Protein AF-A0AAN8U1B1-F1 (afdb_monomer_lite)

Sequence (124 aa):
MLRTTASFHRNKLPAASPCLGRDKLGIKVVHVMGSLQVVSVEMTIFFLLYLLFIMMVLLAMVGDGAYDCRESRCGSYGPSIHFPFRLRHQPEYCGYPGFELSCDRENQTILKLPNSLILSVGGN

Radius of gyration: 43.29 Å; chains: 1; bounding box: 76×38×136 Å

pLDDT: mean 71.82, std 13.54, range [42.97, 90.06]

Organism: Solanum bulbocastanum (NCBI:txid147425)

InterPro domains:
  IPR025287 Wall-associated receptor kinase, galacturonan-binding domain [PF13947] (69-116)
  IPR046948 RING-H2 finger protein ATL20-22-like [PTHR46279] (44-117)

Foldseek 3Di:
DDDDDDDDDDDDDDDDDPPPPPPPVVVVVVVVCVVVVVVVVVVVVVVVVVVVVVVVVVVVVVPPPPLCQDFDALDPQGDTAAPQADEPPTDCSGHDPQRYWDADPLSWIWHQHPVRDIDTDDGD

Secondary structure (DSSP, 8-state):
------------PPP--------HHHHHHHHHHHHHHHHHHHHHHHHHHHHHHHHHHHHHH---STT----B-SSTTSPPB-TT-EETTS-GGGS-TT-EEEE-TT--EEEE-TTS-EEEE---

Structure (mmCIF, N/CA/C/O backbone):
data_AF-A0AAN8U1B1-F1
#
_entry.id   AF-A0AAN8U1B1-F1
#
loop_
_atom_site.group_PDB
_atom_site.id
_atom_site.type_symbol
_atom_site.label_atom_id
_atom_site.label_alt_id
_atom_site.label_comp_id
_atom_site.label_asym_id
_atom_site.label_entity_id
_atom_site.label_seq_id
_atom_site.pdbx_PDB_ins_code
_atom_site.Cartn_x
_atom_site.Cartn_y
_atom_site.Cartn_z
_atom_site.occupancy
_atom_site.B_iso_or_equiv
_atom_site.auth_seq_id
_atom_site.auth_comp_id
_atom_site.auth_asym_id
_atom_site.auth_atom_id
_atom_site.pdbx_PDB_model_num
ATOM 1 N N . MET A 1 1 ? 53.377 -22.076 -108.390 1.00 44.41 1 MET A N 1
ATOM 2 C CA . MET A 1 1 ? 53.620 -22.729 -107.083 1.00 44.41 1 MET A CA 1
ATOM 3 C C . MET A 1 1 ? 54.250 -21.703 -106.156 1.00 44.41 1 MET A C 1
ATOM 5 O O . MET A 1 1 ? 55.314 -21.234 -106.514 1.00 44.41 1 MET A O 1
ATOM 9 N N . LEU A 1 2 ? 53.557 -21.355 -105.063 1.00 46.38 2 LEU A N 1
ATOM 10 C CA . LEU A 1 2 ? 53.944 -20.610 -103.837 1.00 46.38 2 LEU A CA 1
ATOM 11 C C . LEU A 1 2 ? 52.740 -19.740 -103.419 1.00 46.38 2 LEU A C 1
ATOM 13 O O . LEU A 1 2 ? 52.617 -18.593 -103.820 1.00 46.38 2 LEU A O 1
ATOM 17 N N . ARG A 1 3 ? 51.642 -20.379 -102.997 1.00 43.44 3 ARG A N 1
ATOM 18 C CA . ARG A 1 3 ? 51.250 -20.659 -101.595 1.00 43.44 3 ARG A CA 1
ATOM 19 C C . ARG A 1 3 ? 51.094 -19.392 -100.744 1.00 43.44 3 ARG A C 1
ATOM 21 O O . ARG A 1 3 ? 52.061 -18.814 -100.269 1.00 43.44 3 ARG A O 1
ATOM 28 N N . THR A 1 4 ? 49.827 -19.049 -100.536 1.00 46.16 4 THR A N 1
ATOM 29 C CA . THR A 1 4 ? 49.272 -18.169 -99.508 1.00 46.16 4 THR A CA 1
ATOM 30 C C . THR A 1 4 ? 49.643 -18.644 -98.104 1.00 46.16 4 THR A C 1
ATOM 32 O O . THR A 1 4 ? 49.465 -19.816 -97.778 1.00 46.16 4 THR A O 1
ATOM 35 N N . THR A 1 5 ? 50.048 -17.718 -97.236 1.00 51.38 5 THR A N 1
ATOM 36 C CA . THR A 1 5 ? 49.991 -17.904 -95.780 1.00 51.38 5 THR A CA 1
ATOM 37 C C . THR A 1 5 ? 49.482 -16.621 -95.135 1.00 51.38 5 THR A C 1
ATOM 39 O O . THR A 1 5 ? 50.216 -15.645 -94.998 1.00 51.38 5 THR A O 1
ATOM 42 N N . ALA A 1 6 ? 48.197 -16.621 -94.777 1.00 53.66 6 ALA A N 1
ATOM 43 C CA . ALA A 1 6 ? 47.588 -15.618 -93.915 1.00 53.66 6 ALA A CA 1
ATOM 44 C C . ALA A 1 6 ? 48.126 -15.796 -92.484 1.00 53.66 6 ALA A C 1
ATOM 46 O O . ALA A 1 6 ? 48.118 -16.904 -91.946 1.00 53.66 6 ALA A O 1
ATOM 47 N N . SER A 1 7 ? 48.625 -14.715 -91.886 1.00 51.59 7 SER A N 1
ATOM 48 C CA . SER A 1 7 ? 49.204 -14.723 -90.541 1.00 51.59 7 SER A CA 1
ATOM 49 C C . SER A 1 7 ? 48.099 -14.603 -89.488 1.00 51.59 7 SER A C 1
ATOM 51 O O . SER A 1 7 ? 47.454 -13.565 -89.357 1.00 51.59 7 SER A O 1
ATOM 53 N N . PHE A 1 8 ? 47.859 -15.695 -88.761 1.00 50.66 8 PHE A N 1
ATOM 54 C CA . PHE A 1 8 ? 46.922 -15.789 -87.643 1.00 50.66 8 PHE A CA 1
ATOM 55 C C . PHE A 1 8 ? 47.671 -15.493 -86.337 1.00 50.66 8 PHE A C 1
ATOM 57 O O . PHE A 1 8 ? 48.371 -16.351 -85.794 1.00 50.66 8 PHE A O 1
ATOM 64 N N . HIS A 1 9 ? 47.554 -14.260 -85.842 1.00 48.34 9 HIS A N 1
ATOM 65 C CA . HIS A 1 9 ? 48.181 -13.836 -84.592 1.00 48.34 9 HIS A CA 1
ATOM 66 C C . HIS A 1 9 ? 47.384 -14.390 -83.396 1.00 48.34 9 HIS A C 1
ATOM 68 O O . HIS A 1 9 ? 46.285 -13.930 -83.090 1.00 48.34 9 HIS A O 1
ATOM 74 N N . ARG A 1 10 ? 47.926 -15.410 -82.714 1.00 53.75 10 ARG A N 1
ATOM 75 C CA . ARG A 1 10 ? 47.380 -15.923 -81.446 1.00 53.75 10 ARG A CA 1
ATOM 76 C C . ARG A 1 10 ? 47.721 -14.960 -80.311 1.00 53.75 10 ARG A C 1
ATOM 78 O O . ARG A 1 10 ? 48.800 -15.047 -79.730 1.00 53.75 10 ARG A O 1
ATOM 85 N N . ASN A 1 11 ? 46.778 -14.099 -79.945 1.00 42.97 11 ASN A N 1
ATOM 86 C CA . ASN A 1 11 ? 46.869 -13.353 -78.694 1.00 42.97 11 ASN A CA 1
ATOM 87 C C . ASN A 1 11 ? 46.427 -14.264 -77.542 1.00 42.97 11 ASN A C 1
ATOM 89 O O . ASN A 1 11 ? 45.273 -14.676 -77.438 1.00 42.97 11 ASN A O 1
ATOM 93 N N . LYS A 1 12 ? 47.399 -14.627 -76.707 1.00 52.34 12 LYS A N 1
ATOM 94 C CA . LYS A 1 12 ? 47.238 -15.423 -75.493 1.00 52.34 12 LYS A CA 1
ATOM 95 C C . LYS A 1 12 ? 46.607 -14.536 -74.415 1.00 52.34 12 LYS A C 1
ATOM 97 O O . LYS A 1 12 ? 47.268 -13.638 -73.908 1.00 52.34 12 LYS A O 1
ATOM 102 N N . LEU A 1 13 ? 45.329 -14.753 -74.103 1.00 55.03 13 LEU A N 1
ATOM 103 C CA . LEU A 1 13 ? 44.634 -14.028 -73.036 1.00 55.03 13 LEU A CA 1
ATOM 104 C C . LEU A 1 13 ? 45.031 -14.626 -71.668 1.00 55.03 13 LEU A C 1
ATOM 106 O O . LEU A 1 13 ? 44.957 -15.850 -71.518 1.00 55.03 13 LEU A O 1
ATOM 110 N N . PRO A 1 14 ? 45.486 -13.824 -70.688 1.00 47.62 14 PRO A N 1
ATOM 111 C CA . PRO A 1 14 ? 45.826 -14.320 -69.359 1.00 47.62 14 PRO A CA 1
ATOM 112 C C . PRO A 1 14 ? 44.566 -14.699 -68.568 1.00 47.62 14 PRO A C 1
ATOM 114 O O . PRO A 1 14 ? 43.477 -14.178 -68.804 1.00 47.62 14 PRO A O 1
ATOM 117 N N . ALA A 1 15 ? 44.740 -15.642 -67.642 1.00 55.72 15 ALA A N 1
ATOM 118 C CA . ALA A 1 15 ? 43.707 -16.201 -66.781 1.00 55.72 15 ALA A CA 1
ATOM 119 C C . ALA A 1 15 ? 42.876 -15.118 -66.069 1.00 55.72 15 ALA A C 1
ATOM 121 O O . ALA A 1 15 ? 43.420 -14.182 -65.484 1.00 55.72 15 ALA A O 1
ATOM 122 N N . ALA A 1 16 ? 41.554 -15.279 -66.092 1.00 52.78 16 ALA A N 1
ATOM 123 C CA . ALA A 1 16 ? 40.640 -14.478 -65.297 1.00 52.78 16 ALA A CA 1
ATOM 124 C C . ALA A 1 16 ? 40.750 -14.881 -63.818 1.00 52.78 16 ALA A C 1
ATOM 126 O O . ALA A 1 16 ? 40.359 -15.983 -63.439 1.00 52.78 16 ALA A O 1
ATOM 127 N N . SER A 1 17 ? 41.245 -13.973 -62.980 1.00 59.53 17 SER A N 1
ATOM 128 C CA . SER A 1 17 ? 41.019 -14.006 -61.534 1.00 59.53 17 SER A CA 1
ATOM 129 C C . SER A 1 17 ? 39.822 -13.103 -61.228 1.00 59.53 17 SER A C 1
ATOM 131 O O . SER A 1 17 ? 39.892 -11.912 -61.543 1.00 59.53 17 SER A O 1
ATOM 133 N N . PRO A 1 18 ? 38.737 -13.581 -60.598 1.00 51.53 18 PRO A N 1
ATOM 134 C CA . PRO A 1 18 ? 37.755 -12.674 -60.037 1.00 51.53 18 PRO A CA 1
ATOM 135 C C . PRO A 1 18 ? 38.333 -12.115 -58.733 1.00 51.53 18 PRO A C 1
ATOM 137 O O . PRO A 1 18 ? 38.404 -12.805 -57.717 1.00 51.53 18 PRO A O 1
ATOM 140 N N . CYS A 1 19 ? 38.759 -10.852 -58.748 1.00 56.31 19 CYS A N 1
ATOM 141 C CA . CYS A 1 19 ? 38.939 -10.098 -57.513 1.00 56.31 19 CYS A CA 1
ATOM 142 C C . CYS A 1 19 ? 37.554 -9.926 -56.873 1.00 56.31 19 CYS A C 1
ATOM 144 O O . CYS A 1 19 ? 36.811 -9.013 -57.228 1.00 56.31 19 CYS A O 1
ATOM 146 N N . LEU A 1 20 ? 37.192 -10.817 -55.944 1.00 55.53 20 LEU A N 1
ATOM 147 C CA . LEU A 1 20 ? 36.015 -10.679 -55.088 1.00 55.53 20 LEU A CA 1
ATOM 148 C C . LEU A 1 20 ? 36.280 -9.552 -54.077 1.00 55.53 20 LEU A C 1
ATOM 150 O O . LEU A 1 20 ? 36.626 -9.780 -52.916 1.00 55.53 20 LEU A O 1
ATOM 154 N N . GLY A 1 21 ? 36.180 -8.313 -54.556 1.00 52.94 21 GLY A N 1
ATOM 155 C CA . GLY A 1 21 ? 36.208 -7.111 -53.739 1.00 52.94 21 GLY A CA 1
ATOM 156 C C . GLY A 1 21 ? 34.935 -7.040 -52.913 1.00 52.94 21 GLY A C 1
ATOM 157 O O . GLY A 1 21 ? 33.970 -6.419 -53.332 1.00 52.94 21 GLY A O 1
ATOM 158 N N . ARG A 1 22 ? 34.943 -7.701 -51.751 1.00 55.88 22 ARG A N 1
ATOM 159 C CA . ARG A 1 22 ? 33.864 -7.673 -50.762 1.00 55.88 22 ARG A CA 1
ATOM 160 C C . ARG A 1 22 ? 33.616 -6.227 -50.331 1.00 55.88 22 ARG A C 1
ATOM 162 O O . ARG A 1 22 ? 34.393 -5.630 -49.584 1.00 55.88 22 ARG A O 1
ATOM 169 N N . ASP A 1 23 ? 32.537 -5.684 -50.857 1.00 57.84 23 ASP A N 1
ATOM 170 C CA . ASP A 1 23 ? 31.889 -4.407 -50.605 1.00 57.84 23 ASP A CA 1
ATOM 171 C C . ASP A 1 23 ? 31.899 -4.048 -49.108 1.00 57.84 23 ASP A C 1
ATOM 173 O O . ASP A 1 23 ? 30.987 -4.344 -48.337 1.00 57.84 23 ASP A O 1
ATOM 177 N N . LYS A 1 24 ? 32.950 -3.332 -48.677 1.00 60.81 24 LYS A N 1
ATOM 178 C CA . LYS A 1 24 ? 33.017 -2.729 -47.332 1.00 60.81 24 LYS A CA 1
ATOM 179 C C . LYS A 1 24 ? 31.830 -1.800 -47.060 1.00 60.81 24 LYS A C 1
ATOM 181 O O . LYS A 1 24 ? 31.480 -1.588 -45.902 1.00 60.81 24 LYS A O 1
ATOM 186 N N . LEU A 1 25 ? 31.222 -1.254 -48.113 1.00 59.84 25 LEU A N 1
ATOM 187 C CA . LEU A 1 25 ? 29.998 -0.465 -48.042 1.00 59.84 25 LEU A CA 1
ATOM 188 C C . LEU A 1 25 ? 28.778 -1.345 -47.732 1.00 59.84 25 LEU A C 1
ATOM 190 O O . LEU A 1 25 ? 28.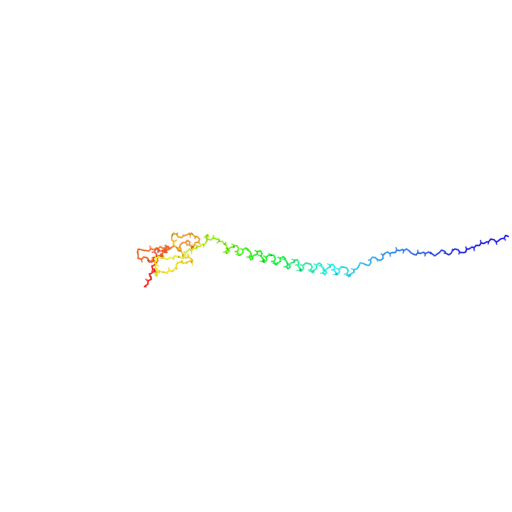000 -0.977 -46.864 1.00 59.84 25 LEU A O 1
ATOM 194 N N . GLY A 1 26 ? 28.661 -2.530 -48.340 1.00 57.22 26 GLY A N 1
ATOM 195 C CA . GLY A 1 26 ? 27.594 -3.496 -48.057 1.00 57.22 26 GLY A CA 1
ATOM 196 C C . GLY A 1 26 ? 27.634 -4.000 -46.615 1.00 57.22 26 GLY A C 1
ATOM 197 O O . GLY A 1 26 ? 26.619 -3.978 -45.933 1.00 57.22 26 GLY A O 1
ATOM 198 N N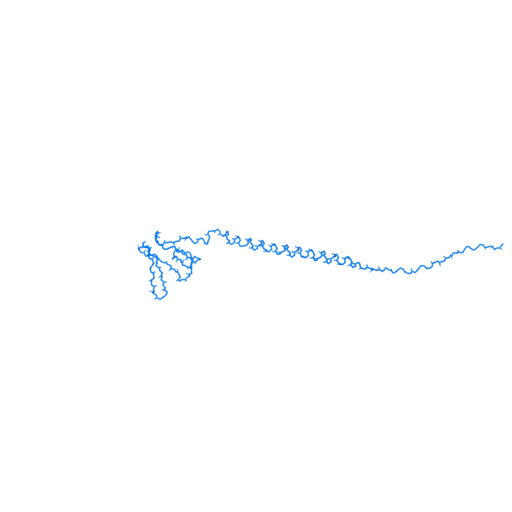 . ILE A 1 27 ? 28.818 -4.331 -46.087 1.00 66.75 27 ILE A N 1
ATOM 199 C CA . ILE A 1 27 ? 28.979 -4.748 -44.679 1.00 66.75 27 ILE A CA 1
ATOM 200 C C . ILE A 1 27 ? 28.671 -3.599 -43.709 1.00 66.75 27 ILE A C 1
ATOM 202 O O . ILE A 1 27 ? 27.996 -3.817 -42.708 1.00 66.75 27 ILE A O 1
ATOM 206 N N . LYS A 1 28 ? 29.125 -2.368 -43.991 1.00 64.88 28 LYS A N 1
ATOM 207 C CA . LYS A 1 28 ? 28.789 -1.197 -43.162 1.00 64.88 28 LYS A CA 1
ATOM 208 C C . LYS A 1 28 ? 27.299 -0.875 -43.208 1.00 64.88 28 LYS A C 1
ATOM 210 O O . LYS A 1 28 ? 26.746 -0.545 -42.173 1.00 64.88 28 LYS A O 1
ATOM 215 N N . VAL A 1 29 ? 26.646 -1.000 -44.362 1.00 61.22 29 VAL A N 1
ATOM 216 C CA . VAL A 1 29 ? 25.199 -0.783 -44.511 1.00 61.22 29 VAL A CA 1
ATOM 217 C C . VAL A 1 29 ? 24.404 -1.897 -43.831 1.00 61.22 29 VAL A C 1
ATOM 219 O O . VAL A 1 29 ? 23.441 -1.589 -43.148 1.00 61.22 29 VAL A O 1
ATOM 222 N N . VAL A 1 30 ? 24.824 -3.162 -43.919 1.00 63.78 30 VAL A N 1
ATOM 223 C CA . VAL A 1 30 ? 24.204 -4.287 -43.192 1.00 63.78 30 VAL A CA 1
ATOM 224 C C . VAL A 1 30 ? 24.414 -4.153 -41.684 1.00 63.78 30 VAL A C 1
ATOM 226 O O . VAL A 1 30 ? 23.492 -4.418 -40.924 1.00 63.78 30 VAL A O 1
ATOM 229 N N . HIS A 1 31 ? 25.579 -3.680 -41.236 1.00 65.56 31 HIS A N 1
ATOM 230 C CA . HIS A 1 31 ? 25.825 -3.396 -39.823 1.00 65.56 31 HIS A CA 1
ATOM 231 C C . HIS A 1 31 ? 25.030 -2.178 -39.344 1.00 65.56 31 HIS A C 1
ATOM 233 O O . HIS A 1 31 ? 24.457 -2.237 -38.273 1.00 65.56 31 HIS A O 1
ATOM 239 N N . VAL A 1 32 ? 24.933 -1.095 -40.123 1.00 67.44 32 VAL A N 1
ATOM 240 C CA . VAL A 1 32 ? 24.120 0.093 -39.794 1.00 67.44 32 VAL A CA 1
ATOM 241 C C . VAL A 1 32 ? 22.631 -0.234 -39.819 1.00 67.44 32 VAL A C 1
ATOM 243 O O . VAL A 1 32 ? 21.912 0.203 -38.935 1.00 67.44 32 VAL A O 1
ATOM 246 N N . MET A 1 33 ? 22.164 -1.028 -40.780 1.00 60.12 33 MET A N 1
ATOM 247 C CA . MET A 1 33 ? 20.780 -1.488 -40.861 1.00 60.12 33 MET A CA 1
ATOM 248 C C . MET A 1 33 ? 20.483 -2.488 -39.747 1.00 60.12 33 MET A C 1
ATOM 250 O O . MET A 1 33 ? 19.440 -2.379 -39.129 1.00 60.12 33 MET A O 1
ATOM 254 N N . GLY A 1 34 ? 21.424 -3.371 -39.405 1.00 59.28 34 GLY A N 1
ATOM 255 C CA . GLY A 1 34 ? 21.364 -4.231 -38.226 1.00 59.28 34 GLY A CA 1
ATOM 256 C C . GLY A 1 34 ? 21.355 -3.433 -36.924 1.00 59.28 34 GLY A C 1
ATOM 257 O O . GLY A 1 34 ? 20.534 -3.709 -36.072 1.00 59.28 34 GLY A O 1
ATOM 258 N N . SER A 1 35 ? 22.181 -2.395 -36.778 1.00 62.94 35 SER A N 1
ATOM 259 C CA . SER A 1 35 ? 22.197 -1.512 -35.606 1.00 62.94 35 SER A CA 1
ATOM 260 C C . SER A 1 35 ? 20.959 -0.617 -35.527 1.00 62.94 35 SER A C 1
ATOM 262 O O . SER A 1 35 ? 20.459 -0.404 -34.436 1.00 62.94 35 SER A O 1
ATOM 264 N N . LEU A 1 36 ? 20.434 -0.110 -36.644 1.00 60.56 36 LEU A N 1
ATOM 265 C CA . LEU A 1 36 ? 19.217 0.706 -36.689 1.00 60.56 36 LEU A CA 1
ATOM 266 C C . LEU A 1 36 ? 17.966 -0.150 -36.478 1.00 60.56 36 LEU A C 1
ATOM 268 O O . LEU A 1 36 ? 17.068 0.269 -35.755 1.00 60.56 36 LEU A O 1
ATOM 272 N N . GLN A 1 37 ? 17.930 -1.358 -37.055 1.00 65.44 37 GLN A N 1
ATOM 273 C CA . GLN A 1 37 ? 16.917 -2.361 -36.746 1.00 65.44 37 GLN A CA 1
ATOM 274 C C . GLN A 1 37 ? 17.023 -2.723 -35.272 1.00 65.44 37 GLN A C 1
ATOM 276 O O . GLN A 1 37 ? 16.053 -2.481 -34.590 1.00 65.44 37 GLN A O 1
ATOM 281 N N . VAL A 1 38 ? 18.174 -3.164 -34.744 1.00 60.59 38 VAL A N 1
ATOM 282 C CA . VAL A 1 38 ? 18.375 -3.498 -33.317 1.00 60.59 38 VAL A CA 1
ATOM 283 C C . VAL A 1 38 ? 17.982 -2.336 -32.410 1.00 60.59 38 VAL A C 1
ATOM 285 O O 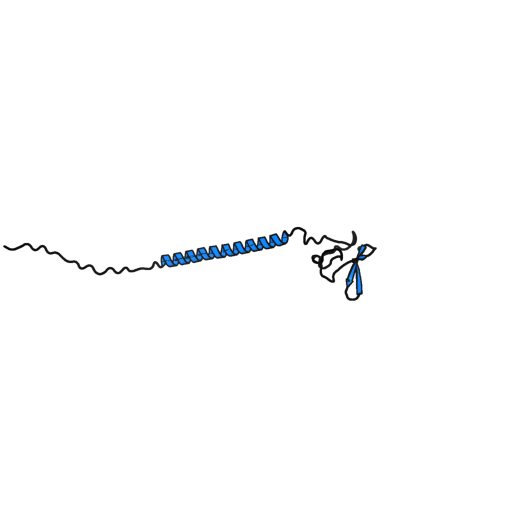. VAL A 1 38 ? 17.169 -2.540 -31.530 1.00 60.59 38 VAL A O 1
ATOM 288 N N . VAL A 1 39 ? 18.424 -1.099 -32.651 1.00 63.91 39 VAL A N 1
ATOM 289 C CA . VAL A 1 39 ? 18.000 0.059 -31.840 1.00 63.91 39 VAL A CA 1
ATOM 290 C C . VAL A 1 39 ? 16.490 0.286 -31.953 1.00 63.91 39 VAL A C 1
ATOM 292 O O . VAL A 1 39 ? 15.849 0.564 -30.949 1.00 63.91 39 VAL A O 1
ATOM 295 N N . SER A 1 40 ? 15.884 0.097 -33.126 1.00 70.44 40 SER A N 1
ATOM 296 C CA . SER A 1 40 ? 14.427 0.126 -33.268 1.00 70.44 40 SER A CA 1
ATOM 297 C C . SER A 1 40 ? 13.741 -1.046 -32.554 1.00 70.44 40 SER A C 1
ATOM 299 O O . SER A 1 40 ? 12.689 -0.833 -31.960 1.00 70.44 40 SER A O 1
ATOM 301 N N . VAL A 1 41 ? 14.298 -2.264 -32.590 1.00 74.19 41 VAL A N 1
ATOM 302 C CA . VAL A 1 41 ? 13.690 -3.465 -32.002 1.00 74.19 41 VAL A CA 1
ATOM 303 C C . VAL A 1 41 ? 13.803 -3.414 -30.485 1.00 74.19 41 VAL A C 1
ATOM 305 O O . VAL A 1 41 ? 12.797 -3.583 -29.811 1.00 74.19 41 VAL A O 1
ATOM 308 N N . GLU A 1 42 ? 14.974 -3.081 -29.945 1.00 79.38 42 GLU A N 1
ATOM 309 C CA . GLU A 1 42 ? 15.201 -2.861 -28.515 1.00 79.38 42 GLU A CA 1
ATOM 310 C C . GLU A 1 42 ? 14.243 -1.784 -27.993 1.00 79.38 42 GLU A C 1
ATOM 312 O O . GLU A 1 42 ? 13.523 -2.024 -27.029 1.00 79.38 42 GLU A O 1
ATOM 317 N N . MET A 1 43 ? 14.124 -0.638 -28.677 1.00 75.81 43 MET A N 1
ATOM 318 C CA . MET A 1 43 ? 13.191 0.425 -28.279 1.00 75.81 43 MET A CA 1
ATOM 319 C C . MET A 1 43 ? 11.726 -0.023 -28.340 1.00 75.81 43 MET A C 1
ATOM 321 O O . MET A 1 43 ? 10.953 0.308 -27.441 1.00 75.81 43 MET A O 1
ATOM 325 N N . THR A 1 44 ? 11.332 -0.812 -29.347 1.00 80.88 44 THR A N 1
ATOM 326 C CA . THR A 1 44 ? 9.982 -1.397 -29.386 1.00 80.88 44 THR A CA 1
ATOM 327 C C . THR A 1 44 ? 9.766 -2.433 -28.287 1.00 80.88 44 THR A C 1
ATOM 329 O O . THR A 1 44 ? 8.691 -2.457 -27.703 1.00 80.88 44 THR A O 1
ATOM 332 N N . ILE A 1 45 ? 10.772 -3.244 -27.948 1.00 85.31 45 ILE A N 1
ATOM 333 C CA . ILE A 1 45 ? 10.705 -4.226 -26.861 1.00 85.31 45 ILE A CA 1
ATOM 334 C C . ILE A 1 45 ? 10.556 -3.495 -25.526 1.00 85.31 45 ILE A C 1
ATOM 336 O O . ILE A 1 45 ? 9.630 -3.799 -24.781 1.00 85.31 45 ILE A O 1
ATOM 340 N N . PHE A 1 46 ? 11.383 -2.484 -25.243 1.00 85.12 46 PHE A N 1
ATOM 341 C CA . PHE A 1 46 ? 11.251 -1.653 -24.043 1.00 85.12 46 PHE A CA 1
ATOM 342 C C . PHE A 1 46 ? 9.882 -0.971 -23.966 1.00 85.12 46 PHE A C 1
ATOM 344 O O . PHE A 1 46 ? 9.264 -0.970 -22.904 1.00 85.12 46 PHE A O 1
ATOM 351 N N . PHE A 1 47 ? 9.376 -0.438 -25.081 1.00 84.12 47 PHE A N 1
ATOM 352 C CA . PHE A 1 47 ? 8.049 0.172 -25.139 1.00 84.12 47 PHE A CA 1
ATOM 353 C C . PHE A 1 47 ? 6.925 -0.844 -24.881 1.00 84.12 47 PHE A C 1
ATOM 355 O O . PHE A 1 47 ? 6.018 -0.563 -24.103 1.00 84.12 47 PHE A O 1
ATOM 362 N N . LEU A 1 48 ? 6.998 -2.042 -25.468 1.00 84.56 48 LEU A N 1
ATOM 363 C CA . LEU A 1 48 ? 6.033 -3.122 -25.237 1.00 84.56 48 LEU A CA 1
ATOM 364 C C . LEU A 1 48 ? 6.081 -3.634 -23.792 1.00 84.56 48 LEU A C 1
ATOM 366 O O . LEU A 1 48 ? 5.031 -3.848 -23.192 1.00 84.56 48 LEU A O 1
ATOM 370 N N . LEU A 1 49 ? 7.276 -3.782 -23.214 1.00 88.69 49 LEU A N 1
ATOM 371 C CA . LEU A 1 49 ? 7.459 -4.145 -21.806 1.00 88.69 49 LEU A CA 1
ATOM 372 C C . LEU A 1 49 ? 6.898 -3.066 -20.874 1.00 88.69 49 LEU A C 1
ATOM 374 O O . LEU A 1 49 ? 6.233 -3.390 -19.893 1.00 88.69 49 LEU A O 1
ATOM 378 N N . TYR A 1 50 ? 7.116 -1.790 -21.199 1.00 88.31 50 TYR A N 1
ATOM 379 C CA . TYR A 1 50 ? 6.556 -0.669 -20.452 1.00 88.31 50 TYR A CA 1
ATOM 380 C C . TYR A 1 50 ? 5.026 -0.639 -20.537 1.00 88.31 50 TYR A C 1
ATOM 382 O O . TYR A 1 50 ? 4.362 -0.539 -19.508 1.00 88.31 50 TYR A O 1
ATOM 390 N N . LEU A 1 51 ? 4.445 -0.800 -21.732 1.00 86.56 51 LEU A N 1
ATOM 391 C CA . LEU A 1 51 ? 2.992 -0.893 -21.893 1.00 86.56 51 LEU A CA 1
ATOM 392 C C . LEU A 1 51 ? 2.408 -2.093 -21.141 1.00 86.56 51 LEU A C 1
ATOM 394 O O . LEU A 1 51 ? 1.384 -1.945 -20.480 1.00 86.56 51 LEU A O 1
ATOM 398 N N . LEU A 1 52 ? 3.063 -3.258 -21.185 1.00 88.94 52 LEU A N 1
ATOM 399 C CA . LEU A 1 52 ? 2.648 -4.435 -20.423 1.00 88.94 52 LEU A CA 1
ATOM 400 C C . LEU A 1 52 ? 2.677 -4.160 -18.914 1.00 88.94 52 LEU A C 1
ATOM 402 O O . LEU A 1 52 ? 1.726 -4.496 -18.216 1.00 88.94 52 LEU A O 1
ATOM 406 N N . PHE A 1 53 ? 3.729 -3.509 -18.414 1.00 90.06 53 PHE A N 1
ATOM 407 C CA . PHE A 1 53 ? 3.833 -3.120 -17.009 1.00 90.06 53 PHE A CA 1
ATOM 408 C C . PHE A 1 53 ? 2.705 -2.165 -16.597 1.00 90.06 53 PHE A C 1
ATOM 410 O O . PHE A 1 53 ? 2.043 -2.401 -15.588 1.00 90.06 53 PHE A O 1
ATOM 417 N N . ILE A 1 54 ? 2.425 -1.139 -17.407 1.00 88.44 54 ILE A N 1
ATOM 418 C CA . ILE A 1 54 ? 1.306 -0.217 -17.174 1.00 88.44 54 ILE A CA 1
ATOM 419 C C . ILE A 1 54 ? -0.032 -0.960 -17.188 1.00 88.44 54 ILE A C 1
ATOM 421 O O . ILE A 1 54 ? -0.856 -0.715 -16.314 1.00 88.44 54 ILE A O 1
ATOM 425 N N . MET A 1 55 ? -0.243 -1.898 -18.115 1.00 86.25 55 MET A N 1
ATOM 426 C CA . MET A 1 55 ? -1.457 -2.719 -18.158 1.00 86.25 55 MET A CA 1
ATOM 427 C C . MET A 1 55 ? -1.606 -3.604 -16.920 1.00 86.25 55 MET A C 1
ATOM 429 O O . MET A 1 55 ? -2.713 -3.724 -16.413 1.00 86.25 55 MET A O 1
ATOM 433 N N . MET A 1 56 ? -0.518 -4.184 -16.404 1.00 85.94 56 MET A N 1
ATOM 434 C CA . MET A 1 56 ? -0.533 -4.976 -15.167 1.00 85.94 56 MET A CA 1
ATOM 435 C C . MET A 1 56 ? -0.856 -4.120 -13.941 1.00 85.94 56 MET A C 1
ATOM 437 O O . MET A 1 56 ? -1.659 -4.529 -13.106 1.00 85.94 56 MET A O 1
ATOM 441 N N . VAL A 1 57 ? -0.271 -2.922 -13.846 1.00 86.12 57 VAL A N 1
ATOM 442 C CA . VAL A 1 57 ? -0.593 -1.956 -12.786 1.00 86.12 57 VAL A CA 1
ATOM 443 C C . VAL A 1 57 ? -2.047 -1.509 -12.907 1.00 86.12 57 VAL A C 1
ATOM 445 O O . VAL A 1 57 ? -2.773 -1.533 -11.923 1.00 86.12 57 VAL A O 1
ATOM 448 N N . LEU A 1 58 ? -2.509 -1.169 -14.110 1.00 83.06 58 LEU A N 1
ATOM 449 C CA . LEU A 1 58 ? -3.894 -0.777 -14.344 1.00 83.06 58 LEU A CA 1
ATOM 450 C C . LEU A 1 58 ? -4.862 -1.913 -13.989 1.00 83.06 58 LEU A C 1
ATOM 452 O O . LEU A 1 58 ? -5.850 -1.656 -13.315 1.00 83.06 58 LEU A O 1
ATOM 456 N N . LEU A 1 59 ? -4.559 -3.164 -14.355 1.00 78.88 59 LEU A N 1
ATOM 457 C CA . LEU A 1 59 ? -5.349 -4.335 -13.958 1.00 78.88 59 LEU A CA 1
ATOM 458 C C . LEU A 1 59 ? -5.380 -4.526 -12.438 1.00 78.88 59 LEU A C 1
ATOM 460 O O . LEU A 1 59 ? -6.434 -4.836 -11.896 1.00 78.88 59 LEU A O 1
ATOM 464 N N . ALA A 1 60 ? -4.250 -4.335 -11.753 1.00 73.38 60 ALA A N 1
ATOM 465 C CA . ALA A 1 60 ? -4.180 -4.433 -10.296 1.00 73.38 60 ALA A CA 1
ATOM 466 C C . ALA A 1 60 ? -5.035 -3.359 -9.599 1.00 73.38 60 ALA A C 1
ATOM 468 O O . ALA A 1 60 ? -5.578 -3.605 -8.527 1.00 73.38 60 ALA A O 1
ATOM 469 N N . MET A 1 61 ? -5.186 -2.189 -10.226 1.00 65.75 61 MET A N 1
ATOM 470 C CA . MET A 1 61 ? -6.028 -1.090 -9.737 1.00 65.75 61 MET A CA 1
ATOM 471 C C . MET A 1 61 ? -7.503 -1.244 -10.158 1.00 65.75 61 MET A C 1
ATOM 473 O O . MET A 1 61 ? -8.385 -0.721 -9.487 1.00 65.75 61 MET A O 1
ATOM 477 N N . VAL A 1 62 ? -7.778 -1.975 -11.247 1.00 66.12 62 VAL A N 1
ATOM 478 C CA . VAL A 1 62 ? -9.120 -2.329 -11.767 1.00 66.12 62 VAL A CA 1
ATOM 479 C C . VAL A 1 62 ? -9.626 -3.652 -11.154 1.00 66.12 62 VAL A C 1
ATOM 481 O O . VAL A 1 62 ? -10.541 -4.296 -11.663 1.00 66.12 62 VAL A O 1
ATOM 484 N N . GLY A 1 63 ? -9.056 -4.067 -10.020 1.00 58.03 63 GLY A N 1
ATOM 485 C CA . GLY A 1 63 ? -9.606 -5.129 -9.185 1.00 58.03 63 GLY A CA 1
ATOM 486 C C . GLY A 1 63 ? -10.935 -4.692 -8.571 1.00 58.03 63 GLY A C 1
ATOM 487 O O . GLY A 1 63 ? -10.960 -4.007 -7.553 1.00 58.03 63 GLY A O 1
ATOM 488 N N . ASP A 1 64 ? -12.027 -5.094 -9.214 1.00 55.81 64 ASP A N 1
ATOM 489 C CA . ASP A 1 64 ? -13.405 -4.897 -8.771 1.00 55.81 64 ASP A CA 1
ATOM 490 C C . ASP A 1 64 ? -13.606 -5.409 -7.334 1.00 55.81 64 ASP A C 1
ATOM 492 O O . ASP A 1 64 ? -13.463 -6.602 -7.066 1.00 55.81 64 ASP A O 1
ATOM 496 N N . GLY A 1 65 ? -13.888 -4.489 -6.403 1.00 54.66 65 GLY A N 1
ATOM 497 C CA . GLY A 1 65 ? -14.615 -4.705 -5.142 1.00 54.66 65 GLY A CA 1
ATOM 498 C C . GLY A 1 65 ? -14.053 -5.671 -4.087 1.00 54.66 65 GLY A C 1
ATOM 499 O O . GLY A 1 65 ? -14.537 -5.665 -2.958 1.00 54.66 65 GLY A O 1
ATOM 500 N N . ALA A 1 66 ? -13.043 -6.489 -4.387 1.00 53.19 66 ALA A N 1
ATOM 501 C CA . ALA A 1 66 ? -12.547 -7.516 -3.469 1.00 53.19 66 ALA A CA 1
ATOM 502 C C . ALA A 1 66 ? -11.611 -6.960 -2.384 1.00 53.19 66 ALA A C 1
ATOM 504 O O . ALA A 1 66 ? -11.423 -7.603 -1.359 1.00 53.19 66 ALA A O 1
ATOM 505 N N . TYR A 1 67 ? -11.062 -5.759 -2.583 1.00 56.59 67 TYR A N 1
ATOM 506 C CA . TYR A 1 67 ? -10.227 -5.042 -1.609 1.00 56.59 67 TYR A CA 1
ATOM 507 C C . TYR A 1 67 ? -10.879 -3.752 -1.115 1.00 56.59 67 TYR A C 1
ATOM 509 O O . TYR A 1 67 ? -10.199 -2.899 -0.547 1.00 56.59 67 TYR A O 1
ATOM 517 N N . ASP A 1 68 ? -12.186 -3.587 -1.338 1.00 65.00 68 ASP A N 1
ATOM 518 C CA . ASP A 1 68 ? -12.878 -2.382 -0.906 1.00 65.00 68 ASP A CA 1
ATOM 519 C C . ASP A 1 68 ? -13.140 -2.470 0.600 1.00 65.00 68 ASP A C 1
ATOM 521 O O . ASP A 1 68 ? -14.148 -2.988 1.092 1.00 65.00 68 ASP A O 1
ATOM 525 N N . CYS A 1 69 ? -12.141 -2.042 1.365 1.00 72.31 69 CYS A N 1
ATOM 526 C CA . CYS A 1 69 ? -12.245 -1.896 2.801 1.00 72.31 69 CYS A CA 1
ATOM 527 C C . CYS A 1 69 ? -13.154 -0.713 3.077 1.00 72.31 69 CYS A C 1
ATOM 529 O O . CYS A 1 69 ? -12.702 0.426 3.194 1.00 72.31 69 CYS A O 1
ATOM 531 N N . ARG A 1 70 ? -14.458 -1.000 3.146 1.00 73.56 70 ARG A N 1
ATOM 532 C CA . ARG A 1 70 ? -15.468 0.024 3.380 1.00 73.56 70 ARG A CA 1
ATOM 533 C C . ARG A 1 70 ? -15.098 0.824 4.619 1.00 73.56 70 ARG A C 1
ATOM 535 O O . ARG A 1 70 ? -14.870 0.239 5.682 1.00 73.56 70 ARG A O 1
ATOM 542 N N . GLU A 1 71 ? -15.071 2.144 4.458 1.00 75.19 71 GLU A N 1
ATOM 543 C CA . GLU A 1 71 ? -14.797 3.063 5.551 1.00 75.19 71 GLU A CA 1
ATOM 544 C C . GLU A 1 71 ? -15.760 2.761 6.705 1.00 75.19 71 GLU A C 1
ATOM 546 O O . GLU A 1 71 ? -16.984 2.721 6.543 1.00 75.19 71 GLU A O 1
ATOM 551 N N . SER A 1 72 ? -15.192 2.462 7.866 1.00 82.06 72 SER A N 1
ATOM 552 C CA . SER A 1 72 ? -15.933 1.954 9.014 1.00 82.06 72 SER A CA 1
ATOM 553 C C . SER A 1 72 ? -15.684 2.824 10.230 1.00 82.06 72 SER A C 1
ATOM 555 O O . SER A 1 72 ? -14.587 3.341 10.417 1.00 82.06 72 SER A O 1
ATOM 557 N N . ARG A 1 73 ? -16.707 2.981 11.064 1.00 87.00 73 ARG A N 1
ATOM 558 C CA . ARG A 1 73 ? -16.675 3.810 12.270 1.00 87.00 73 ARG A CA 1
ATOM 559 C C . ARG A 1 73 ? -17.662 3.243 13.288 1.00 87.00 73 ARG A C 1
ATOM 561 O O . ARG A 1 73 ? -18.707 2.733 12.890 1.00 87.00 73 ARG A O 1
ATOM 568 N N . CYS A 1 74 ? -17.341 3.323 14.579 1.00 85.06 74 CYS A N 1
ATOM 569 C CA . CYS A 1 74 ? -18.233 2.841 15.643 1.00 85.06 74 CYS A CA 1
ATOM 570 C C . CYS A 1 74 ? -19.427 3.773 15.893 1.00 85.06 74 CYS A C 1
ATOM 572 O O . CYS A 1 74 ? -20.497 3.312 16.274 1.00 85.06 74 CYS A O 1
ATOM 574 N N . GLY A 1 75 ? -19.268 5.072 15.636 1.00 83.69 75 GLY A N 1
ATOM 575 C CA . GLY A 1 75 ? -20.325 6.072 15.767 1.00 83.69 75 GLY A CA 1
ATOM 576 C C . GLY A 1 75 ? -20.191 7.176 14.725 1.00 83.69 75 GLY A C 1
ATOM 577 O O . GLY A 1 75 ? -19.146 7.312 14.089 1.00 83.69 75 GLY A O 1
ATOM 578 N N . SER A 1 76 ? -21.240 7.986 14.561 1.00 82.44 76 SER A N 1
ATOM 579 C CA . SER A 1 76 ? -21.262 9.091 13.587 1.00 82.44 76 SER A CA 1
ATOM 580 C C . SER A 1 76 ? -20.131 10.101 13.800 1.00 82.44 76 SER A C 1
ATOM 582 O O . SER A 1 76 ? -19.583 10.608 12.824 1.00 82.44 76 SER A O 1
ATOM 584 N N . TYR A 1 77 ? -19.756 10.329 15.063 1.00 81.81 77 TYR A N 1
ATOM 585 C CA . TYR A 1 77 ? -18.667 11.216 15.490 1.00 81.81 77 TYR A CA 1
ATOM 586 C C . TYR A 1 77 ? -17.386 10.458 15.878 1.00 81.81 77 TYR A C 1
ATOM 588 O O . TYR A 1 77 ? -16.446 11.046 16.404 1.00 81.81 77 TYR A O 1
ATOM 596 N N . GLY A 1 78 ? -17.349 9.140 15.663 1.00 79.62 78 GLY A N 1
ATOM 597 C CA . GLY A 1 78 ? -16.172 8.325 15.947 1.00 79.62 78 GLY A CA 1
ATOM 598 C C . GLY A 1 78 ? -15.067 8.528 14.905 1.00 79.62 78 GLY A C 1
ATOM 599 O O . GLY A 1 78 ? -15.347 8.981 13.790 1.00 79.62 78 GLY A O 1
ATOM 600 N N . PRO A 1 79 ? -13.813 8.171 15.234 1.00 84.38 79 PRO A N 1
ATOM 601 C CA . PRO A 1 79 ? -12.725 8.200 14.267 1.00 84.38 79 PRO A CA 1
ATOM 602 C C . PRO A 1 79 ? -13.020 7.250 13.103 1.00 84.38 79 PRO A C 1
ATOM 604 O O . PRO A 1 79 ? -13.590 6.170 13.287 1.00 84.38 79 PRO A O 1
ATOM 607 N N . SER A 1 80 ? -12.611 7.656 11.904 1.00 84.94 80 SER A N 1
ATOM 608 C CA . SER A 1 80 ? -12.649 6.772 10.747 1.00 84.94 80 SER A CA 1
ATOM 609 C C . SER A 1 80 ? -11.565 5.704 10.873 1.00 84.94 80 SER A C 1
ATOM 611 O O . SER A 1 80 ? -10.416 6.005 11.210 1.00 84.94 80 SER A O 1
ATOM 613 N N . ILE A 1 81 ? -11.938 4.445 10.658 1.00 86.56 81 ILE A N 1
ATOM 614 C CA . ILE A 1 81 ? -11.048 3.296 10.815 1.00 86.56 81 ILE A CA 1
ATOM 615 C C . ILE A 1 81 ? -10.453 2.961 9.454 1.00 86.56 81 ILE A C 1
ATOM 617 O O . ILE A 1 81 ? -11.169 2.600 8.518 1.00 86.56 81 ILE A O 1
ATOM 621 N N . HIS A 1 82 ? -9.130 3.062 9.385 1.00 81.94 82 HIS A N 1
ATOM 622 C CA . HIS A 1 82 ? -8.328 2.770 8.208 1.00 81.94 82 HIS A CA 1
ATOM 623 C C . HIS A 1 82 ? -7.189 1.816 8.562 1.00 81.94 82 HIS A C 1
ATOM 625 O O . HIS A 1 82 ? -6.786 1.700 9.726 1.00 81.94 82 HIS A O 1
ATOM 631 N N . PHE A 1 83 ? -6.619 1.200 7.528 1.00 81.12 83 PHE A N 1
ATOM 632 C CA . PHE A 1 83 ? -5.390 0.423 7.629 1.00 81.12 83 PHE A CA 1
ATOM 633 C C . PHE A 1 83 ? -4.312 1.203 8.413 1.00 81.12 83 PHE A C 1
ATOM 635 O O . PHE A 1 83 ? -4.115 2.391 8.145 1.00 81.12 83 PHE A O 1
ATOM 642 N N . PRO A 1 84 ? -3.600 0.583 9.373 1.00 77.50 84 PRO A N 1
ATOM 643 C CA . PRO A 1 84 ? -3.506 -0.855 9.658 1.00 77.50 84 PRO A CA 1
ATOM 644 C C . PRO A 1 84 ? -4.623 -1.434 10.541 1.00 77.50 84 PRO A C 1
ATOM 646 O O . PRO A 1 84 ? -4.624 -2.641 10.788 1.00 77.50 84 PRO A O 1
ATOM 649 N N . PHE A 1 85 ? -5.546 -0.604 11.033 1.00 86.81 85 PHE A N 1
ATOM 650 C CA . PHE A 1 85 ? -6.610 -1.020 11.941 1.00 86.81 85 PHE A CA 1
ATOM 651 C C . PHE A 1 85 ? -7.828 -1.541 11.179 1.00 86.81 85 PHE A C 1
ATOM 653 O O . PHE A 1 85 ? -8.202 -1.003 10.139 1.00 86.81 85 PHE A O 1
ATOM 660 N N . ARG A 1 86 ? -8.487 -2.559 11.737 1.00 86.62 86 ARG A N 1
ATOM 661 C CA . ARG A 1 86 ? -9.752 -3.091 11.206 1.00 86.62 86 ARG A CA 1
ATOM 662 C C . ARG A 1 86 ? -10.715 -3.431 12.327 1.00 86.62 86 ARG A C 1
ATOM 664 O O . ARG A 1 86 ? -10.277 -3.775 13.420 1.00 86.62 86 ARG A O 1
ATOM 671 N N . LEU A 1 87 ? -12.021 -3.411 12.079 1.00 86.06 87 LEU A N 1
ATOM 672 C CA . LEU A 1 87 ? -12.966 -4.024 13.016 1.00 86.06 87 LEU A CA 1
ATOM 673 C C . LEU A 1 87 ? -12.962 -5.544 12.876 1.00 86.06 87 LEU A C 1
ATOM 675 O O . LEU A 1 87 ? -12.714 -6.091 11.804 1.00 86.06 87 LEU A O 1
ATOM 679 N N . ARG A 1 88 ? -13.346 -6.230 13.954 1.00 81.50 88 ARG A N 1
ATOM 680 C CA . ARG A 1 88 ? -13.553 -7.690 13.960 1.00 81.50 88 ARG A CA 1
ATOM 681 C C . ARG A 1 88 ? -14.462 -8.204 12.836 1.00 81.50 88 ARG A C 1
ATOM 683 O O . ARG A 1 88 ? -14.280 -9.329 12.395 1.00 81.50 88 ARG A O 1
ATOM 690 N N . HIS A 1 89 ? -15.427 -7.403 12.385 1.00 80.88 89 HIS A N 1
ATOM 691 C CA . HIS A 1 89 ? -16.348 -7.769 11.304 1.00 80.88 89 HIS A CA 1
ATOM 692 C C . HIS A 1 89 ? -15.815 -7.444 9.897 1.00 80.88 89 HIS A C 1
ATOM 694 O O . HIS A 1 89 ? -16.484 -7.749 8.914 1.00 80.88 89 HIS A O 1
ATOM 700 N N . GLN A 1 90 ? -14.666 -6.768 9.778 1.00 80.44 90 GLN A N 1
ATOM 701 C CA . GLN A 1 90 ? -14.020 -6.516 8.492 1.00 80.44 90 GLN A CA 1
ATOM 702 C C . GLN A 1 90 ? -13.108 -7.689 8.102 1.00 80.44 90 GLN A C 1
ATOM 704 O O . GLN A 1 90 ? -12.516 -8.322 8.985 1.00 80.44 90 GLN A O 1
ATOM 709 N N . PRO A 1 91 ? -12.950 -7.949 6.793 1.00 80.88 91 PRO A N 1
ATOM 710 C CA . PRO A 1 91 ? -12.061 -8.987 6.284 1.00 80.88 91 PRO A CA 1
ATOM 711 C C . PRO A 1 91 ? -10.611 -8.818 6.751 1.00 80.88 91 PRO A C 1
ATOM 713 O O . PRO A 1 91 ? -10.152 -7.700 6.992 1.00 80.88 91 PRO A O 1
ATOM 716 N N . GLU A 1 92 ? -9.862 -9.919 6.830 1.00 80.94 92 GLU A N 1
ATOM 717 C CA . GLU A 1 92 ? -8.459 -9.891 7.273 1.00 80.94 92 GLU A CA 1
ATOM 718 C C . GLU A 1 92 ? -7.554 -9.056 6.363 1.00 80.94 92 GLU A C 1
ATOM 720 O O . GLU A 1 92 ? -6.612 -8.440 6.843 1.00 80.94 92 GLU A O 1
ATOM 725 N N . TYR A 1 93 ? -7.862 -8.954 5.068 1.00 79.25 93 TYR A N 1
ATOM 726 C CA . TYR A 1 93 ? -7.089 -8.117 4.148 1.00 79.25 93 TYR A CA 1
ATOM 727 C C . TYR A 1 93 ? -7.237 -6.607 4.414 1.00 79.25 93 TYR A C 1
ATOM 729 O O . TYR A 1 93 ? -6.467 -5.824 3.866 1.00 79.25 93 TYR A O 1
ATOM 737 N N . CYS A 1 94 ? -8.185 -6.184 5.262 1.00 81.88 94 CYS A N 1
ATOM 738 C CA . CYS A 1 94 ? -8.409 -4.775 5.594 1.00 81.88 94 CYS A CA 1
ATOM 739 C C . CYS A 1 94 ? -7.581 -4.246 6.769 1.00 81.88 94 CYS A C 1
ATOM 741 O O . CYS A 1 94 ? -7.641 -3.056 7.067 1.00 81.88 94 CYS A O 1
ATOM 743 N N . GLY A 1 95 ? -6.797 -5.090 7.440 1.00 82.31 95 GLY A N 1
ATOM 744 C CA . GLY A 1 95 ? -5.952 -4.648 8.547 1.00 82.31 95 GLY A CA 1
ATOM 745 C C . GLY A 1 95 ? -5.093 -5.764 9.118 1.00 82.31 95 GLY A C 1
ATOM 746 O O . GLY A 1 95 ? -5.359 -6.946 8.917 1.00 82.31 95 GLY A O 1
ATOM 747 N N . TYR A 1 96 ? -4.054 -5.397 9.860 1.00 83.88 96 TYR A N 1
ATOM 748 C CA . TYR A 1 96 ? -3.124 -6.384 10.397 1.00 83.88 96 TYR A CA 1
ATOM 749 C C . TYR A 1 96 ? -3.752 -7.209 11.533 1.00 83.88 96 TYR A C 1
ATOM 751 O O . TYR A 1 96 ? -4.486 -6.668 12.371 1.00 83.88 96 TYR A O 1
ATOM 759 N N . PRO A 1 97 ? -3.429 -8.513 11.636 1.00 80.75 97 PRO A N 1
ATOM 760 C CA . PRO A 1 97 ? -3.723 -9.282 12.839 1.00 80.75 97 PRO A CA 1
ATOM 761 C C . PRO A 1 97 ? -3.093 -8.596 14.064 1.00 80.75 97 PRO A C 1
ATOM 763 O O . PRO A 1 97 ? -1.938 -8.179 14.030 1.00 80.75 97 PRO A O 1
ATOM 766 N N . GLY A 1 98 ? -3.869 -8.449 15.141 1.00 80.81 98 GLY A N 1
ATOM 767 C CA . GLY A 1 98 ? -3.452 -7.741 16.362 1.00 80.81 98 GLY A CA 1
ATOM 768 C C . GLY A 1 98 ? -3.810 -6.249 16.412 1.00 80.81 98 GLY A C 1
ATOM 769 O O . GLY A 1 98 ? -3.746 -5.663 17.488 1.00 80.81 98 GLY A O 1
ATOM 770 N N . PHE A 1 99 ? -4.263 -5.656 15.302 1.00 84.56 99 PHE A N 1
ATOM 771 C CA . PHE A 1 99 ? -4.787 -4.280 15.232 1.00 84.56 99 PHE A CA 1
ATOM 772 C C . PHE A 1 99 ? -6.320 -4.258 15.101 1.00 84.56 99 PHE A C 1
ATOM 774 O O . PHE A 1 99 ? -6.907 -3.377 14.469 1.00 84.56 99 PHE A O 1
ATOM 781 N N . GLU A 1 100 ? -6.981 -5.261 15.682 1.00 86.06 100 GLU A N 1
ATOM 782 C CA . GLU A 1 100 ? -8.434 -5.392 15.641 1.00 86.06 100 GLU A CA 1
ATOM 783 C C . GLU A 1 100 ? -9.108 -4.478 16.671 1.00 86.06 100 GLU A C 1
ATOM 785 O O . GLU A 1 100 ? -8.841 -4.542 17.874 1.00 86.06 100 GLU A O 1
ATOM 790 N N . LEU A 1 101 ? -10.037 -3.668 16.180 1.00 87.88 101 LEU A N 1
ATOM 791 C CA . LEU A 1 101 ? -10.875 -2.767 16.951 1.00 87.88 101 LEU A CA 1
ATOM 792 C C . LEU A 1 101 ? -12.241 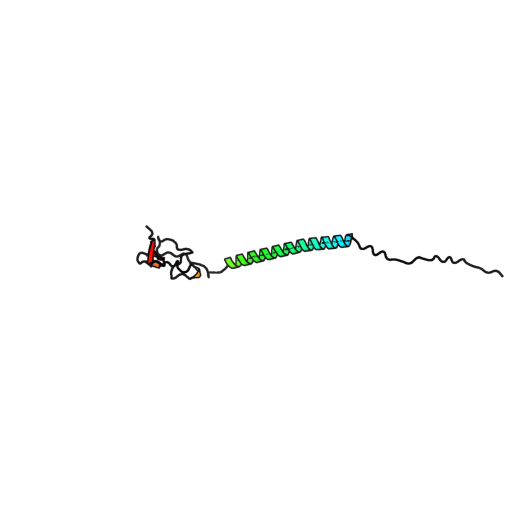-3.402 17.245 1.00 87.88 101 LEU A C 1
ATOM 794 O O . LEU A 1 101 ? -12.748 -4.254 16.505 1.00 87.88 101 LEU A O 1
ATOM 798 N N . SER A 1 102 ? -12.858 -2.945 18.329 1.00 86.75 102 SER A N 1
ATOM 799 C CA . SER A 1 102 ? -14.231 -3.271 18.722 1.00 86.75 102 SER A CA 1
ATOM 800 C C . SER A 1 102 ? -14.978 -2.004 19.127 1.00 86.75 102 SER A C 1
ATOM 802 O O . SER A 1 102 ? -14.354 -1.050 19.579 1.00 86.75 102 SER A O 1
ATOM 804 N N . CYS A 1 103 ? -16.298 -1.992 18.967 1.00 87.56 103 CYS A N 1
ATOM 805 C CA . CYS A 1 103 ? -17.134 -0.889 19.428 1.00 87.56 103 CYS A CA 1
ATOM 806 C C . CYS A 1 103 ? -17.711 -1.219 20.802 1.00 87.56 103 CYS A C 1
ATOM 808 O O . CYS A 1 103 ? -18.194 -2.336 21.006 1.00 87.56 103 CYS A O 1
ATOM 810 N N . ASP A 1 104 ? -17.661 -0.264 21.727 1.00 84.94 104 ASP A N 1
ATOM 811 C CA . ASP A 1 104 ? -18.377 -0.380 23.000 1.00 84.94 104 ASP A CA 1
ATOM 812 C C . ASP A 1 104 ? -19.848 0.062 22.862 1.00 84.94 104 ASP A C 1
ATOM 814 O O . ASP A 1 104 ? -20.257 0.595 21.829 1.00 84.94 104 ASP A O 1
ATOM 818 N N . ARG A 1 105 ? -20.654 -0.133 23.913 1.00 83.38 105 ARG A N 1
ATOM 819 C CA . ARG A 1 105 ? -22.070 0.263 23.996 1.00 83.38 105 ARG A CA 1
ATOM 820 C C . ARG A 1 105 ? -22.297 1.757 23.778 1.00 83.38 105 ARG A C 1
ATOM 822 O O . ARG A 1 105 ? -23.369 2.142 23.330 1.00 83.38 105 ARG A O 1
ATOM 829 N N . GLU A 1 106 ? -21.295 2.579 24.070 1.00 82.31 106 GLU A N 1
ATOM 830 C CA . GLU A 1 106 ? -21.312 4.027 23.839 1.00 82.31 106 GLU A CA 1
ATOM 831 C C . GLU A 1 106 ? -20.834 4.414 22.424 1.00 82.31 106 GLU A C 1
ATOM 833 O O . GLU A 1 106 ? -20.543 5.579 22.164 1.00 82.31 106 GLU A O 1
ATOM 838 N N . ASN A 1 107 ? -20.716 3.452 21.495 1.00 83.19 107 ASN A N 1
ATOM 839 C CA . ASN A 1 107 ? -20.177 3.644 20.141 1.00 83.19 107 ASN A CA 1
ATOM 840 C C . ASN A 1 107 ? -18.737 4.198 20.108 1.00 83.19 107 ASN A C 1
ATOM 842 O O . ASN A 1 107 ? -18.295 4.772 19.108 1.00 83.19 107 ASN A O 1
ATOM 846 N N . GLN A 1 108 ? -17.978 3.994 21.186 1.00 84.00 108 GLN A N 1
ATOM 847 C CA . GLN A 1 108 ? -16.564 4.351 21.263 1.00 84.00 108 GLN A CA 1
ATOM 848 C C . GLN A 1 108 ? -15.690 3.280 20.610 1.00 84.00 108 GLN A C 1
ATOM 850 O O . GLN A 1 108 ? -16.015 2.090 20.633 1.00 84.00 108 GLN A O 1
ATOM 855 N N . THR A 1 109 ? -14.565 3.706 20.033 1.00 87.25 109 THR A N 1
ATOM 856 C CA . THR A 1 109 ? -13.626 2.799 19.360 1.00 87.25 109 THR A CA 1
ATOM 857 C C . THR A 1 109 ? -12.638 2.238 20.374 1.00 87.25 109 THR A C 1
ATOM 859 O O . THR A 1 109 ? -11.904 3.003 20.997 1.00 87.25 109 THR A O 1
ATOM 862 N N . ILE A 1 110 ? -12.615 0.913 20.528 1.00 86.56 110 ILE A N 1
ATOM 863 C CA . ILE A 1 110 ? -11.799 0.198 21.511 1.00 86.56 110 ILE A CA 1
ATOM 864 C C . ILE A 1 110 ? -10.712 -0.622 20.819 1.00 86.56 110 ILE A C 1
ATOM 866 O O . ILE A 1 110 ? -11.018 -1.515 20.024 1.00 86.56 110 ILE A O 1
ATOM 870 N N . LEU A 1 111 ? -9.453 -0.385 21.188 1.00 84.12 111 LEU A N 1
ATOM 871 C CA . LEU A 1 111 ? -8.295 -1.172 20.767 1.00 84.12 111 LEU A CA 1
ATOM 872 C C . LEU A 1 111 ? -7.799 -2.040 21.932 1.00 84.12 111 LEU A C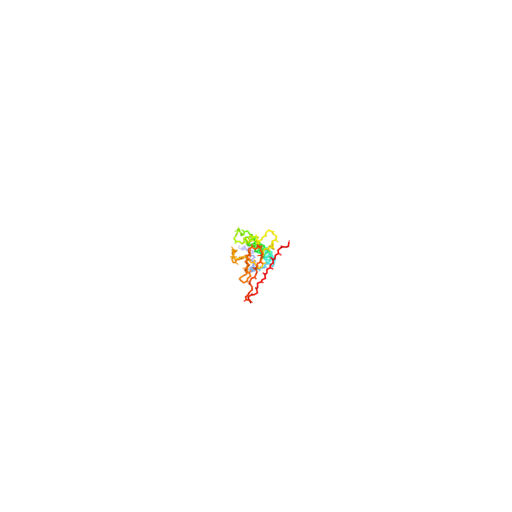 1
ATOM 874 O O . LEU A 1 111 ? -7.479 -1.522 23.004 1.00 84.12 111 LEU A O 1
ATOM 878 N N . LYS A 1 112 ? -7.716 -3.359 21.717 1.00 75.56 112 LYS A N 1
ATOM 879 C CA . LYS A 1 112 ? -7.158 -4.312 22.691 1.00 75.56 112 LYS A CA 1
ATOM 880 C C . LYS A 1 112 ? -5.718 -4.647 22.322 1.00 75.56 112 LYS A C 1
ATOM 882 O O . LYS A 1 112 ? -5.483 -5.308 21.316 1.00 75.56 112 LYS A O 1
ATOM 887 N N . LEU A 1 113 ? -4.764 -4.229 23.150 1.00 76.69 113 LEU A N 1
ATOM 888 C CA . LEU A 1 113 ? -3.358 -4.610 22.999 1.00 76.69 113 LEU A CA 1
ATOM 889 C C . LEU A 1 113 ? -3.071 -5.936 23.730 1.00 76.69 113 LEU A C 1
ATOM 891 O O . LEU A 1 113 ? -3.721 -6.241 24.733 1.00 76.69 113 LEU A O 1
ATOM 895 N N . PRO A 1 114 ? -2.055 -6.703 23.292 1.00 69.69 114 PRO A N 1
ATOM 896 C CA . PRO A 1 114 ? -1.688 -7.998 23.882 1.00 69.69 114 PRO A CA 1
ATOM 897 C C . PRO A 1 114 ? -1.319 -7.938 25.376 1.00 69.69 114 PRO A C 1
ATOM 899 O O . PRO A 1 114 ? -1.389 -8.950 26.062 1.00 69.69 114 PRO A O 1
ATOM 902 N N . ASN A 1 115 ? -1.008 -6.754 25.912 1.00 73.81 115 ASN A N 1
ATOM 903 C CA . ASN A 1 115 ? -0.685 -6.538 27.327 1.00 73.81 115 ASN A CA 1
ATOM 904 C C . ASN A 1 115 ? -1.915 -6.212 28.195 1.00 73.81 115 ASN A C 1
ATOM 906 O O . ASN A 1 115 ? -1.779 -5.541 29.215 1.00 73.81 115 ASN A O 1
ATOM 910 N N . SER A 1 116 ? -3.126 -6.607 27.785 1.00 72.44 116 SER A N 1
ATOM 911 C CA . SER A 1 116 ? -4.402 -6.267 28.449 1.00 72.44 116 SER A CA 1
ATOM 912 C C . SER A 1 116 ? -4.716 -4.764 28.557 1.00 72.44 116 SER A C 1
ATOM 914 O O . SER A 1 116 ? -5.669 -4.378 29.230 1.00 72.44 116 SER A O 1
ATOM 916 N N . LEU A 1 117 ? -3.966 -3.910 27.851 1.00 78.62 117 LEU A N 1
ATOM 917 C CA . LEU A 1 117 ? -4.295 -2.494 27.714 1.00 78.62 117 LEU A CA 1
ATOM 918 C C . LEU A 1 117 ? -5.480 -2.320 26.764 1.00 78.62 117 LEU A C 1
ATOM 920 O O . LEU A 1 117 ? -5.474 -2.821 25.636 1.00 78.62 117 LEU A O 1
ATOM 924 N N . ILE A 1 118 ? -6.475 -1.579 27.242 1.00 77.62 118 ILE A N 1
ATOM 925 C CA . ILE A 1 118 ? -7.670 -1.202 26.498 1.00 77.62 118 ILE A CA 1
ATOM 926 C C . ILE A 1 118 ? -7.598 0.306 26.285 1.00 77.62 118 ILE A C 1
ATOM 928 O O . ILE A 1 118 ? -7.565 1.067 27.250 1.00 77.62 118 ILE A O 1
ATOM 932 N N . LEU A 1 119 ? -7.543 0.728 25.025 1.00 80.19 119 LEU A N 1
ATOM 933 C CA . LEU A 1 119 ? -7.576 2.139 24.653 1.00 80.19 119 LEU A CA 1
ATOM 934 C C . LEU A 1 119 ? -8.940 2.452 24.050 1.00 80.19 119 LEU A C 1
ATOM 936 O O . LEU A 1 119 ? -9.344 1.798 23.090 1.00 80.19 119 LEU A O 1
ATOM 940 N N . SER A 1 120 ? -9.629 3.443 24.611 1.00 79.94 120 SER A N 1
ATOM 941 C CA . SER A 1 120 ? -10.916 3.944 24.133 1.00 79.94 120 SER A CA 1
ATOM 942 C C . SER A 1 120 ? -10.750 5.341 23.546 1.00 79.94 120 SER A C 1
ATOM 944 O O . SER A 1 120 ? -10.267 6.249 24.223 1.00 79.94 120 SER A O 1
ATOM 946 N N . VAL A 1 121 ? -11.169 5.525 22.295 1.00 75.25 121 VAL A N 1
ATOM 947 C CA . VAL A 1 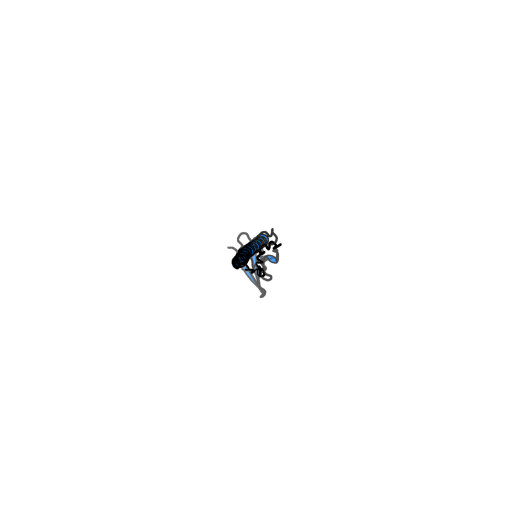121 ? -11.233 6.842 21.650 1.00 75.25 121 VAL A CA 1
ATOM 948 C C . VAL A 1 121 ? -12.705 7.193 21.437 1.00 75.25 121 VAL A C 1
ATOM 950 O O . VAL A 1 121 ? -13.394 6.555 20.634 1.00 75.25 121 VAL A O 1
ATOM 953 N N . GLY A 1 122 ? -13.187 8.182 22.192 1.00 65.94 122 GLY A N 1
ATOM 954 C CA . GLY A 1 122 ? -14.522 8.768 22.064 1.00 65.94 122 GLY A CA 1
ATOM 955 C C . GLY A 1 122 ? -14.466 10.103 21.319 1.00 65.94 122 GLY A C 1
ATOM 956 O O . GLY A 1 122 ? -13.562 10.902 21.556 1.00 65.94 122 GLY A O 1
ATOM 957 N N . GLY A 1 123 ? -15.407 10.320 20.397 1.00 61.59 123 GLY A N 1
ATOM 958 C CA . GLY A 1 123 ? -15.636 11.627 19.780 1.00 61.59 123 GLY A CA 1
ATOM 959 C C . GLY A 1 123 ? -16.392 12.531 20.752 1.00 61.59 123 GLY A C 1
ATOM 960 O O . GLY A 1 123 ? -17.382 12.087 21.331 1.00 61.59 123 GLY A O 1
ATOM 961 N N . ASN A 1 124 ? -15.879 13.743 20.960 1.00 51.75 124 ASN A N 1
ATOM 962 C CA . ASN A 1 124 ? -16.448 14.774 21.835 1.00 51.75 124 ASN A CA 1
ATOM 963 C C . ASN A 1 124 ? -17.677 15.443 21.208 1.00 51.75 124 ASN A C 1
ATOM 965 O O . ASN A 1 124 ? -17.641 15.664 19.975 1.00 51.75 124 ASN A O 1
#